Protein AF-A0A139AY49-F1 (afdb_monomer)

InterPro domains:
  IPR017905 ERV/ALR sulfhydryl oxidase domain [PF04777] (14-105)
  IPR017905 ERV/ALR sulfhydryl oxidase domain [PS51324] (4-104)
  IPR036774 ERV/ALR sulfhydryl oxidase domain superfamily [G3DSA:1.20.120.310] (1-113)
  IPR036774 ERV/ALR sulfhydryl oxidase domain superfamily [SSF69000] (4-113)
  IPR039799 Sulfhydryl oxidase ALR/ERV [PTHR12645] (3-113)

Foldseek 3Di:
DPPDDDDPVRLVVVVLLVQLLCLLPQAQADDPVSQVVVLVVLLVQLVPVPPPVVSVLSVVCCVVPNQDRRGSLSNSLSSLVSVQVVCVVVVHDRDDSVCSCCVRPDPDPVPPD

Nearest PDB structures (foldseek):
  1oqc-assembly1_A  TM=9.898E-01  e=2.789E-12  Rattus norvegicus
  3mbg-assembly1_A  TM=9.937E-01  e=8.017E-12  Homo sapiens
  3tk0-assembly1_A-2  TM=9.857E-01  e=1.967E-11  Homo sapiens
  3w4y-assembly2_B  TM=9.802E-01  e=1.463E-10  Saccharomyces cerevisiae S288C
  4e0i-assembly2_C-2  TM=9.936E-01  e=3.990E-10  Saccharomyces cerevisiae S288C

Mean predicted aligned error: 2.75 Å

Solvent-accessible surface area (backbone atoms only — not comparable to full-atom values): 6441 Å² total; per-residue (Å²): 124,96,85,60,85,73,51,73,66,57,45,48,54,54,48,51,53,51,53,47,36,53,23,58,69,38,48,69,77,50,51,74,63,55,33,54,49,50,52,50,52,58,54,41,43,34,73,64,44,95,44,68,71,59,11,51,47,45,42,56,44,43,74,76,57,59,80,42,51,76,20,18,68,45,28,38,45,43,54,44,54,54,51,32,53,53,23,55,77,70,75,42,78,77,72,66,61,92,44,49,54,33,75,48,68,74,38,52,96,84,61,87,106

pLDDT: mean 96.6, std 5.44, range [51.94, 98.88]

Radius of gyration: 14.57 Å; Cα contacts (8 Å, |Δi|>4): 98; chains: 1; bounding box: 39×35×30 Å

Sequence (113 aa):
NARCPPDGPELGHASWTFLHSVAAYYPDTPTPDDQASMRSFVRGLGRWYPCGYCAEHVRKVVDKDPPRVESRKDLAKWFCDLHNEVNVRLGKPIFDCAKVDERWRDGPKDGSC

Secondary structure (DSSP, 8-state):
-TTS---HHHHHHHHHHHHHHHHHTS-SS--HHHHHHHHHHHHHHHHH-S-HHHHHHHHHHHHHS----SSHHHHHHHHHHHHHHHHHHTTPPPP-GGGHHIIIII--TT---

Structure (mmCIF, N/CA/C/O backbone):
data_AF-A0A139AY49-F1
#
_entry.id   AF-A0A139AY49-F1
#
loop_
_atom_site.group_PDB
_atom_site.id
_atom_site.type_symbol
_atom_site.label_atom_id
_atom_site.label_alt_id
_atom_site.label_comp_id
_atom_site.label_asym_id
_atom_site.label_entity_id
_atom_site.label_seq_id
_atom_site.pdbx_PDB_ins_code
_atom_site.Cartn_x
_atom_site.Cartn_y
_atom_site.Cartn_z
_atom_site.occupancy
_atom_site.B_iso_or_equiv
_atom_site.auth_seq_id
_atom_site.auth_comp_id
_atom_site.auth_asym_id
_atom_site.auth_atom_id
_atom_site.pdbx_PDB_model_num
ATOM 1 N N . ASN A 1 1 ? 24.524 -6.516 -1.001 1.00 51.94 1 ASN A N 1
ATOM 2 C CA . ASN A 1 1 ? 25.545 -5.770 -1.763 1.00 51.94 1 ASN A CA 1
ATOM 3 C C . ASN A 1 1 ? 25.332 -4.277 -1.496 1.00 51.94 1 ASN A C 1
ATOM 5 O O . ASN A 1 1 ? 24.788 -3.577 -2.327 1.00 51.94 1 ASN A O 1
ATOM 9 N N . ALA A 1 2 ? 25.669 -3.791 -0.294 1.00 69.06 2 ALA A N 1
ATOM 10 C CA . ALA A 1 2 ? 25.186 -2.496 0.224 1.00 69.06 2 ALA A CA 1
ATOM 11 C C . ALA A 1 2 ? 25.880 -1.240 -0.360 1.00 69.06 2 ALA A C 1
ATOM 13 O O . ALA A 1 2 ? 25.843 -0.180 0.256 1.00 69.06 2 ALA A O 1
ATOM 14 N N . ARG A 1 3 ? 26.578 -1.353 -1.500 1.00 84.50 3 ARG A N 1
ATOM 15 C CA . ARG A 1 3 ? 27.398 -0.269 -2.083 1.00 84.50 3 ARG A CA 1
ATOM 16 C C . ARG A 1 3 ? 26.877 0.279 -3.416 1.00 84.50 3 ARG A C 1
ATOM 18 O O . ARG A 1 3 ? 27.461 1.228 -3.927 1.00 84.50 3 ARG A O 1
ATOM 25 N N . CYS A 1 4 ? 25.814 -0.292 -3.976 1.00 91.44 4 CYS A N 1
ATOM 26 C CA . CYS A 1 4 ? 25.222 0.156 -5.238 1.00 91.44 4 CYS A CA 1
ATOM 27 C C . CYS A 1 4 ? 23.787 0.655 -5.008 1.00 91.44 4 CYS A C 1
ATOM 29 O O . CYS A 1 4 ? 23.135 0.173 -4.081 1.00 91.44 4 CYS A O 1
ATOM 31 N N . PRO A 1 5 ? 23.281 1.600 -5.825 1.00 92.69 5 PRO A N 1
ATOM 32 C CA . PRO A 1 5 ? 21.856 1.913 -5.853 1.00 92.69 5 PRO A CA 1
ATOM 33 C C . PRO A 1 5 ? 21.027 0.655 -6.159 1.00 92.69 5 PRO A C 1
ATOM 35 O O . PRO A 1 5 ? 21.487 -0.170 -6.955 1.00 92.69 5 PRO A O 1
ATOM 38 N N . PRO A 1 6 ? 19.829 0.510 -5.568 1.00 93.81 6 PRO A N 1
ATOM 39 C CA . PRO A 1 6 ? 19.003 -0.669 -5.778 1.00 93.81 6 PRO A CA 1
ATOM 40 C C . PRO A 1 6 ? 18.520 -0.739 -7.227 1.00 93.81 6 PRO A C 1
ATOM 42 O O . PRO A 1 6 ? 18.146 0.277 -7.824 1.00 93.81 6 PRO A O 1
ATOM 45 N N . ASP A 1 7 ? 18.488 -1.947 -7.779 1.00 93.69 7 ASP A N 1
ATOM 46 C CA . ASP A 1 7 ? 17.797 -2.204 -9.036 1.00 93.69 7 ASP A CA 1
ATOM 47 C C . ASP A 1 7 ? 16.269 -2.280 -8.835 1.00 93.69 7 ASP A C 1
ATOM 49 O O . ASP A 1 7 ? 15.742 -2.131 -7.728 1.00 93.69 7 ASP A O 1
ATOM 53 N N . GLY A 1 8 ? 15.525 -2.462 -9.932 1.00 93.25 8 GLY A N 1
ATOM 54 C CA .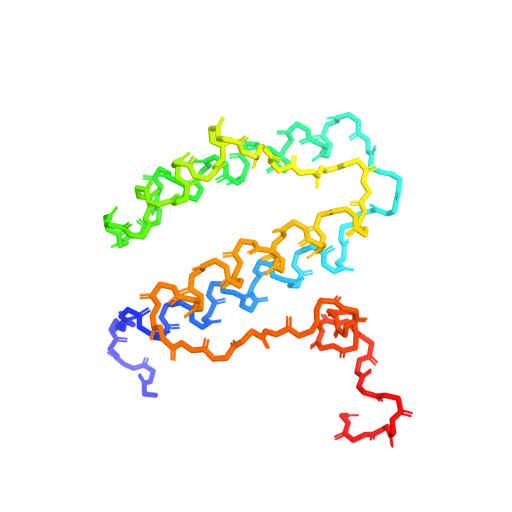 GLY A 1 8 ? 14.061 -2.532 -9.894 1.00 93.25 8 GLY A CA 1
ATOM 55 C C . GLY A 1 8 ? 13.525 -3.608 -8.935 1.00 93.25 8 GLY A C 1
ATOM 56 O O . GLY A 1 8 ? 12.676 -3.289 -8.100 1.00 93.25 8 GLY A O 1
ATOM 57 N N . PRO A 1 9 ? 13.998 -4.866 -9.024 1.00 94.62 9 PRO A N 1
ATOM 58 C CA . PRO A 1 9 ? 13.641 -5.919 -8.078 1.00 94.62 9 PRO A CA 1
ATOM 59 C C . PRO A 1 9 ? 13.988 -5.596 -6.621 1.00 94.62 9 PRO A C 1
ATOM 61 O O . PRO A 1 9 ? 13.113 -5.723 -5.766 1.00 94.62 9 PRO A O 1
ATOM 64 N N . GLU A 1 10 ? 15.213 -5.156 -6.322 1.00 96.25 10 GLU A N 1
ATOM 65 C CA . GLU A 1 10 ? 15.650 -4.832 -4.958 1.00 96.25 10 GLU A CA 1
ATOM 66 C C . GLU A 1 10 ? 14.772 -3.737 -4.344 1.00 96.25 10 GLU A C 1
ATOM 68 O O . GLU A 1 10 ? 14.230 -3.906 -3.246 1.00 96.25 10 GLU A O 1
ATOM 73 N N . LEU A 1 11 ? 14.535 -2.655 -5.093 1.00 96.88 11 LEU A N 1
ATOM 74 C CA . LEU A 1 11 ? 13.633 -1.589 -4.674 1.00 96.88 11 LEU A CA 1
ATOM 75 C C . LEU A 1 11 ? 12.201 -2.105 -4.486 1.00 96.88 11 LEU A C 1
ATOM 77 O O . LEU A 1 11 ? 11.546 -1.747 -3.507 1.00 96.88 11 LEU A O 1
ATOM 81 N N . GLY A 1 12 ? 11.708 -2.945 -5.398 1.00 97.19 12 GLY A N 1
ATOM 82 C CA . GLY A 1 12 ? 10.383 -3.559 -5.320 1.00 97.19 12 GLY A CA 1
ATOM 83 C C . GLY A 1 12 ? 10.202 -4.386 -4.050 1.00 97.19 12 GLY A C 1
ATOM 84 O O . GLY A 1 12 ? 9.234 -4.185 -3.317 1.00 97.19 12 GLY A O 1
ATOM 85 N N . HIS A 1 13 ? 11.156 -5.264 -3.740 1.00 97.81 13 HIS A N 1
ATOM 86 C CA . HIS A 1 13 ? 11.143 -6.087 -2.530 1.00 97.81 13 HIS A CA 1
ATOM 87 C C . HIS A 1 13 ? 11.158 -5.241 -1.252 1.00 97.81 13 HIS A C 1
ATOM 89 O O . HIS A 1 13 ? 10.351 -5.483 -0.349 1.00 97.81 13 HIS A O 1
ATOM 95 N N . ALA A 1 14 ? 12.025 -4.228 -1.185 1.00 97.94 14 ALA A N 1
ATOM 96 C CA . ALA A 1 14 ? 12.086 -3.314 -0.045 1.00 97.94 14 ALA A CA 1
ATOM 97 C C . ALA A 1 14 ? 10.779 -2.523 0.120 1.00 97.94 14 ALA A C 1
ATOM 99 O O . ALA A 1 14 ? 10.253 -2.400 1.226 1.00 97.94 14 ALA A O 1
ATOM 100 N N . SER A 1 15 ? 10.213 -2.050 -0.991 1.00 98.25 15 SER A N 1
ATOM 101 C CA . SER A 1 15 ? 8.969 -1.278 -0.997 1.00 98.25 15 SER A CA 1
ATOM 102 C C . SER A 1 15 ? 7.788 -2.115 -0.526 1.00 98.25 15 SER A C 1
ATOM 104 O O . SER A 1 15 ? 7.053 -1.685 0.354 1.00 98.25 15 SER A O 1
ATOM 106 N N . TRP A 1 16 ? 7.624 -3.334 -1.044 1.00 98.62 16 TRP A N 1
ATOM 107 C CA . TRP A 1 16 ? 6.558 -4.226 -0.590 1.00 98.62 16 TRP A CA 1
ATOM 108 C C . TRP A 1 16 ? 6.706 -4.608 0.876 1.00 98.62 16 TRP A C 1
ATOM 110 O O . TRP A 1 16 ? 5.704 -4.637 1.582 1.00 98.62 16 TRP A O 1
ATOM 120 N N . THR A 1 17 ? 7.936 -4.839 1.339 1.00 98.69 17 THR A N 1
ATOM 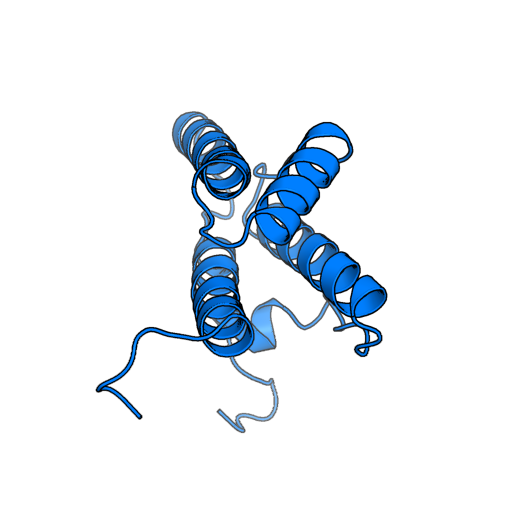121 C CA . THR A 1 17 ? 8.203 -5.096 2.759 1.00 98.69 17 THR A CA 1
ATOM 122 C C . THR A 1 17 ? 7.702 -3.939 3.616 1.00 98.69 17 THR A C 1
ATOM 124 O O . THR A 1 17 ? 6.914 -4.153 4.530 1.00 98.69 17 THR A O 1
ATOM 127 N N . PHE A 1 18 ? 8.072 -2.705 3.270 1.00 98.75 18 PHE A N 1
ATOM 128 C CA . PHE A 1 18 ? 7.597 -1.519 3.977 1.00 98.75 18 PHE A CA 1
ATOM 129 C C . PHE A 1 18 ? 6.069 -1.369 3.923 1.00 98.75 18 PHE A C 1
ATOM 131 O O . PHE A 1 18 ? 5.437 -1.203 4.961 1.00 98.75 18 PHE A O 1
ATOM 138 N N . LEU A 1 19 ? 5.465 -1.455 2.735 1.00 98.75 19 LEU A N 1
ATOM 139 C CA . LEU A 1 19 ? 4.030 -1.219 2.537 1.00 98.75 19 LEU A CA 1
ATOM 140 C C . LEU A 1 19 ? 3.157 -2.238 3.271 1.00 98.75 19 LEU A C 1
ATOM 142 O O . LEU A 1 19 ? 2.194 -1.854 3.934 1.00 98.75 19 LEU A O 1
ATOM 146 N N . HIS A 1 20 ? 3.500 -3.525 3.183 1.00 98.81 20 HIS A N 1
ATOM 147 C CA . HIS A 1 20 ? 2.761 -4.563 3.896 1.00 98.81 20 HIS A CA 1
ATOM 148 C C . HIS A 1 20 ? 2.928 -4.435 5.409 1.00 98.81 20 HIS A C 1
ATOM 150 O O . HIS A 1 20 ? 1.944 -4.590 6.124 1.00 98.81 20 HIS A O 1
ATOM 156 N N . SER A 1 21 ? 4.114 -4.071 5.909 1.00 98.69 21 SER A N 1
ATOM 157 C CA . SER A 1 21 ? 4.296 -3.783 7.337 1.00 98.69 21 SER A CA 1
ATOM 158 C C . SER A 1 21 ? 3.489 -2.563 7.790 1.00 98.69 21 SER A C 1
ATOM 160 O O . SER A 1 21 ? 2.818 -2.633 8.814 1.00 98.69 21 SER A O 1
ATOM 162 N N . VAL A 1 22 ? 3.467 -1.470 7.020 1.00 98.69 22 VAL A N 1
ATOM 163 C CA . VAL A 1 22 ? 2.612 -0.305 7.316 1.00 98.69 22 VAL A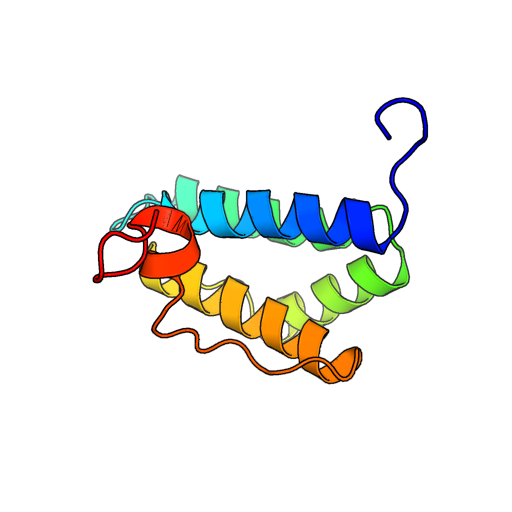 CA 1
ATOM 164 C C . VAL A 1 22 ? 1.142 -0.720 7.414 1.00 98.69 22 VAL A C 1
ATOM 166 O O . VAL A 1 22 ? 0.467 -0.354 8.372 1.00 98.69 22 VAL A O 1
ATOM 169 N N . ALA A 1 23 ? 0.648 -1.517 6.465 1.00 98.69 23 ALA A N 1
ATOM 170 C CA . ALA A 1 23 ? -0.733 -1.994 6.475 1.00 98.69 23 ALA A CA 1
ATOM 171 C C . ALA A 1 23 ? -1.028 -2.936 7.651 1.00 98.69 23 ALA A C 1
ATOM 173 O O . ALA A 1 23 ? -2.107 -2.880 8.237 1.00 98.69 23 ALA A O 1
ATOM 174 N N . ALA A 1 24 ? -0.066 -3.780 8.020 1.00 98.56 24 ALA A N 1
ATOM 175 C CA . ALA A 1 24 ? -0.220 -4.754 9.089 1.00 98.56 24 ALA A CA 1
ATOM 176 C C . ALA A 1 24 ? -0.311 -4.119 10.486 1.00 98.56 24 ALA A C 1
ATOM 178 O O . ALA A 1 24 ? -0.935 -4.705 11.370 1.00 98.56 24 ALA A O 1
ATOM 179 N N . TYR A 1 25 ? 0.259 -2.924 10.666 1.00 98.50 25 TYR A N 1
ATOM 180 C CA . TYR A 1 25 ? 0.199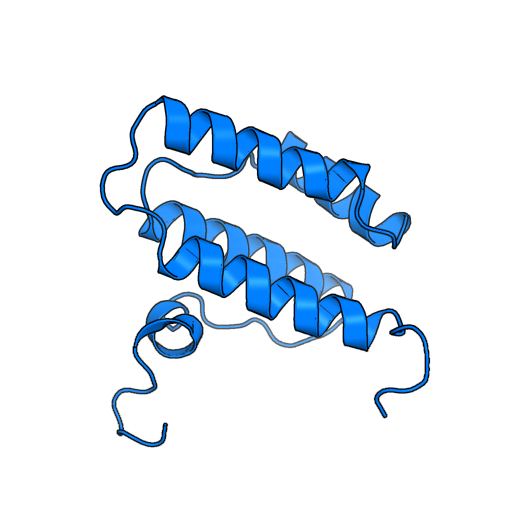 -2.138 11.906 1.00 98.50 25 TYR A CA 1
ATOM 181 C C . TYR A 1 25 ? -0.708 -0.902 11.810 1.00 98.50 25 TYR A C 1
ATOM 183 O O . TYR A 1 25 ? -0.731 -0.079 12.724 1.00 98.50 25 TYR A O 1
ATOM 191 N N . TYR A 1 26 ? -1.473 -0.763 10.725 1.00 98.81 26 TYR A N 1
ATOM 192 C CA . TYR A 1 26 ? -2.508 0.262 10.620 1.00 98.81 26 TYR A CA 1
ATOM 193 C C . TYR A 1 26 ? -3.592 0.047 11.701 1.00 98.81 26 TYR A C 1
ATOM 195 O O . TYR A 1 26 ? -3.808 -1.097 12.114 1.00 98.81 26 TYR A O 1
ATOM 203 N N . PRO A 1 27 ? -4.285 1.094 12.190 1.00 98.56 27 PRO A N 1
ATOM 204 C CA . PRO A 1 27 ? -5.317 0.918 13.208 1.00 98.56 27 PRO A CA 1
ATOM 205 C C . PRO A 1 27 ? -6.487 0.061 12.708 1.00 98.56 27 PRO A C 1
ATOM 207 O O . PRO A 1 27 ? -6.949 0.214 11.576 1.00 98.56 27 PRO A O 1
ATOM 210 N N . ASP A 1 28 ? -7.020 -0.813 13.568 1.00 98.50 28 ASP A N 1
ATOM 211 C CA . ASP A 1 28 ? -8.268 -1.529 13.262 1.00 98.50 28 ASP A CA 1
ATOM 212 C C . ASP A 1 28 ? -9.457 -0.551 13.153 1.00 98.50 28 ASP A C 1
ATOM 214 O O . ASP A 1 28 ? -10.342 -0.769 12.328 1.00 98.50 28 ASP A O 1
ATOM 218 N N . THR A 1 29 ? -9.425 0.555 13.912 1.00 98.62 29 THR A N 1
ATOM 219 C CA . THR A 1 29 ? -10.395 1.665 13.849 1.00 98.62 29 THR A CA 1
ATOM 220 C C . THR A 1 29 ? -9.658 2.994 13.607 1.00 98.62 29 THR A C 1
ATOM 222 O O . THR A 1 29 ? -9.328 3.694 14.567 1.00 98.62 29 THR A O 1
ATOM 225 N N . PRO A 1 30 ? -9.337 3.340 12.349 1.00 98.62 30 PRO A N 1
ATOM 226 C CA . PRO A 1 30 ? -8.567 4.536 12.010 1.00 98.62 30 PRO A CA 1
ATOM 227 C C . PRO A 1 30 ? -9.399 5.816 12.116 1.00 98.62 30 PRO A C 1
ATOM 229 O O . PRO A 1 30 ? -10.581 5.848 11.760 1.00 98.62 30 PRO A O 1
ATOM 232 N N . THR A 1 31 ? -8.763 6.905 12.547 1.00 98.75 31 THR A N 1
ATOM 233 C CA . THR A 1 31 ? -9.388 8.234 12.558 1.00 98.75 31 THR A CA 1
ATOM 234 C C . THR A 1 31 ? -9.588 8.766 11.130 1.00 98.75 31 THR A C 1
ATOM 236 O O . THR A 1 31 ? -8.925 8.304 10.197 1.00 98.75 31 THR A O 1
ATOM 239 N N . PRO A 1 32 ? -10.464 9.765 10.913 1.00 98.69 32 PRO A N 1
ATOM 240 C CA . PRO A 1 32 ? -10.586 10.414 9.606 1.00 98.69 32 PRO A CA 1
ATOM 241 C C . PRO A 1 32 ? -9.251 10.946 9.060 1.00 98.69 32 PRO A C 1
ATOM 243 O O . PRO A 1 32 ? -8.995 10.843 7.859 1.00 98.69 32 PRO A O 1
ATOM 246 N N . ASP A 1 33 ? -8.379 11.443 9.942 1.00 98.69 33 ASP A N 1
ATOM 247 C CA . ASP A 1 33 ? -7.050 11.936 9.577 1.00 98.69 33 ASP A CA 1
ATOM 248 C C . ASP A 1 33 ? -6.112 10.794 9.162 1.00 98.69 33 ASP A C 1
ATOM 250 O O . ASP A 1 33 ? -5.428 10.912 8.142 1.00 98.69 33 ASP A O 1
ATOM 254 N N . ASP A 1 34 ? -6.132 9.652 9.862 1.00 98.69 34 ASP A N 1
ATOM 255 C CA . ASP A 1 34 ? -5.377 8.453 9.461 1.00 98.69 34 ASP A CA 1
ATOM 256 C C . ASP A 1 34 ? -5.795 7.976 8.067 1.00 98.69 34 ASP A C 1
ATOM 258 O O . ASP A 1 34 ? -4.956 7.611 7.239 1.00 98.69 34 ASP A O 1
ATOM 262 N N . GLN A 1 35 ? -7.100 7.980 7.788 1.00 98.88 35 GLN A N 1
ATOM 263 C CA . GLN A 1 35 ? -7.642 7.588 6.490 1.00 98.88 35 GLN A CA 1
ATOM 264 C C . GLN A 1 35 ? -7.212 8.560 5.389 1.00 98.88 35 GLN A C 1
ATOM 266 O O . GLN A 1 35 ? -6.734 8.138 4.333 1.00 98.88 35 GLN A O 1
ATOM 271 N N . ALA A 1 36 ? -7.354 9.867 5.618 1.00 98.75 36 ALA A N 1
ATOM 272 C CA . ALA A 1 36 ? -6.950 10.896 4.662 1.00 98.75 36 ALA A CA 1
ATOM 273 C C . ALA A 1 36 ? -5.436 10.858 4.386 1.00 98.75 36 ALA A C 1
ATOM 275 O O . ALA A 1 36 ? -5.005 10.957 3.229 1.00 98.75 36 ALA A O 1
ATOM 276 N N . SER A 1 37 ? -4.639 10.653 5.436 1.00 98.75 37 SER A N 1
ATOM 277 C CA . SER A 1 37 ? -3.189 10.493 5.360 1.00 98.75 37 SER A CA 1
ATOM 278 C C . SER A 1 37 ? -2.810 9.260 4.541 1.00 98.75 37 SER A C 1
ATOM 280 O O . SER A 1 37 ? -2.048 9.376 3.581 1.00 98.75 37 SER A O 1
ATOM 282 N N . MET A 1 38 ? -3.420 8.100 4.808 1.00 98.81 38 MET A N 1
ATOM 283 C CA . MET A 1 38 ? -3.137 6.864 4.071 1.00 98.81 38 MET A CA 1
ATOM 284 C C . MET A 1 38 ? -3.524 6.960 2.587 1.00 98.81 38 MET A C 1
ATOM 286 O O . MET A 1 38 ? -2.747 6.566 1.714 1.00 98.81 38 MET A O 1
ATOM 290 N N . ARG A 1 39 ? -4.679 7.561 2.262 1.00 98.62 39 ARG A N 1
ATOM 291 C CA . ARG A 1 39 ? -5.069 7.820 0.861 1.00 98.62 39 ARG A CA 1
ATOM 292 C C . ARG A 1 39 ? -4.043 8.718 0.160 1.00 98.62 39 ARG A C 1
ATOM 294 O O . ARG A 1 39 ? -3.685 8.468 -0.992 1.00 98.62 39 ARG A O 1
ATOM 301 N N . SER A 1 40 ? -3.546 9.745 0.849 1.00 98.56 40 SER A N 1
ATOM 302 C CA . SER A 1 40 ? -2.523 10.658 0.320 1.00 98.56 40 SER A CA 1
ATOM 303 C C . SER A 1 40 ? -1.171 9.969 0.139 1.00 98.56 40 SER A C 1
ATOM 305 O O . SER A 1 40 ? -0.521 10.158 -0.889 1.00 98.56 40 SER A O 1
ATOM 307 N N . PHE A 1 41 ? -0.779 9.119 1.087 1.00 98.50 41 PHE A N 1
ATOM 308 C CA . PHE A 1 41 ? 0.429 8.304 1.018 1.00 98.50 41 PHE A CA 1
ATOM 309 C C . PHE A 1 41 ? 0.417 7.378 -0.208 1.00 98.50 41 PHE A C 1
ATOM 311 O O . PHE A 1 41 ? 1.346 7.420 -1.016 1.00 98.50 41 PHE A O 1
ATOM 318 N N . VAL A 1 42 ? -0.668 6.625 -0.424 1.00 98.25 42 VAL A N 1
ATOM 319 C CA . VAL A 1 42 ? -0.817 5.729 -1.587 1.00 98.25 42 VAL A CA 1
ATOM 320 C C . VAL A 1 42 ? -0.803 6.506 -2.908 1.00 98.25 42 VAL A C 1
ATOM 322 O O . VAL A 1 42 ? -0.117 6.111 -3.852 1.00 98.25 42 VAL A O 1
ATOM 325 N N . ARG A 1 43 ? -1.484 7.658 -2.984 1.00 97.44 43 ARG A N 1
ATOM 326 C CA . ARG A 1 43 ? -1.389 8.559 -4.152 1.00 97.44 43 ARG A CA 1
ATOM 327 C C . ARG A 1 43 ? 0.045 9.043 -4.383 1.00 97.44 43 ARG A C 1
ATOM 329 O O . ARG A 1 43 ? 0.481 9.158 -5.528 1.00 97.44 43 AR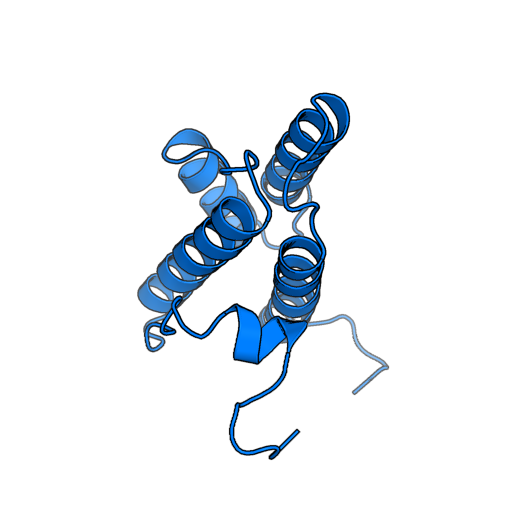G A O 1
ATOM 336 N N . GLY A 1 44 ? 0.788 9.287 -3.306 1.00 98.12 44 GLY A N 1
ATOM 337 C CA . GLY A 1 44 ? 2.208 9.622 -3.331 1.00 98.12 44 GLY A CA 1
ATOM 338 C C . GLY A 1 44 ? 3.065 8.543 -3.991 1.00 98.12 44 GLY A C 1
ATOM 339 O O . GLY A 1 44 ? 3.950 8.889 -4.771 1.00 98.12 44 GLY A O 1
ATOM 340 N N . LEU A 1 45 ? 2.765 7.254 -3.783 1.00 97.06 45 LEU A N 1
ATOM 341 C CA . LEU A 1 45 ? 3.452 6.153 -4.477 1.00 97.06 45 LEU A CA 1
ATOM 342 C C . LEU A 1 45 ? 3.301 6.288 -5.996 1.00 97.06 45 LEU A C 1
ATOM 344 O O . LEU A 1 45 ? 4.285 6.246 -6.729 1.00 97.06 45 LEU A O 1
ATOM 348 N N . GLY A 1 46 ? 2.087 6.565 -6.474 1.00 96.38 46 GLY A N 1
ATOM 349 C CA . GLY A 1 46 ? 1.834 6.812 -7.893 1.00 96.38 46 GLY A CA 1
ATOM 350 C C . GLY A 1 46 ? 2.564 8.038 -8.455 1.00 96.38 46 GLY A C 1
ATOM 351 O O . GLY A 1 46 ? 2.722 8.137 -9.668 1.00 96.38 46 GLY A O 1
ATOM 352 N N . ARG A 1 47 ? 3.025 8.976 -7.621 1.00 97.00 47 ARG A N 1
ATOM 353 C CA . ARG A 1 47 ? 3.734 10.190 -8.058 1.00 97.00 47 ARG A CA 1
ATOM 354 C C . ARG A 1 47 ? 5.254 10.071 -7.968 1.00 97.00 47 ARG A C 1
ATOM 356 O O . ARG A 1 47 ? 5.943 10.584 -8.844 1.00 97.00 47 ARG A O 1
ATOM 363 N N . TRP A 1 48 ? 5.758 9.433 -6.917 1.00 97.44 48 TRP A N 1
ATOM 364 C CA . TRP A 1 48 ? 7.166 9.515 -6.522 1.00 97.44 48 TRP A CA 1
ATOM 365 C C . TRP A 1 48 ? 7.925 8.197 -6.632 1.00 97.44 48 TRP A C 1
ATOM 367 O O . TRP A 1 48 ? 9.145 8.196 -6.480 1.00 97.44 48 TRP A O 1
ATOM 377 N N . TYR A 1 49 ? 7.246 7.078 -6.899 1.00 97.75 49 TYR A N 1
ATOM 378 C CA . TYR A 1 49 ? 7.932 5.802 -7.055 1.00 97.75 49 TYR A CA 1
ATOM 379 C C . TYR A 1 49 ? 8.893 5.855 -8.260 1.00 97.75 49 TYR A C 1
ATOM 381 O O . TYR A 1 49 ? 8.441 6.104 -9.380 1.00 97.75 49 TYR A O 1
ATOM 389 N N . PRO A 1 50 ? 10.209 5.617 -8.082 1.00 96.81 50 PRO A N 1
ATOM 390 C CA . PRO A 1 50 ? 11.234 5.960 -9.077 1.00 96.81 50 PRO A CA 1
ATOM 391 C C . PRO A 1 50 ? 11.330 4.961 -10.248 1.00 96.81 50 PRO A C 1
ATOM 393 O O . PRO A 1 50 ? 12.301 4.958 -10.998 1.00 96.81 50 PRO A O 1
ATOM 396 N N . CYS A 1 51 ? 10.301 4.133 -10.439 1.00 96.38 51 CYS A N 1
ATOM 397 C CA . CYS A 1 51 ? 10.082 3.315 -11.627 1.00 96.38 51 CYS A CA 1
ATOM 398 C C . CYS A 1 51 ? 8.845 3.846 -12.367 1.00 96.38 51 CYS A C 1
ATOM 400 O O . CYS A 1 51 ? 7.717 3.638 -11.918 1.00 96.38 51 CYS A O 1
ATOM 402 N N . GLY A 1 52 ? 9.038 4.504 -13.516 1.00 96.12 52 GLY A N 1
ATOM 403 C CA . GLY A 1 52 ? 7.966 5.221 -14.223 1.00 96.12 52 GLY A CA 1
A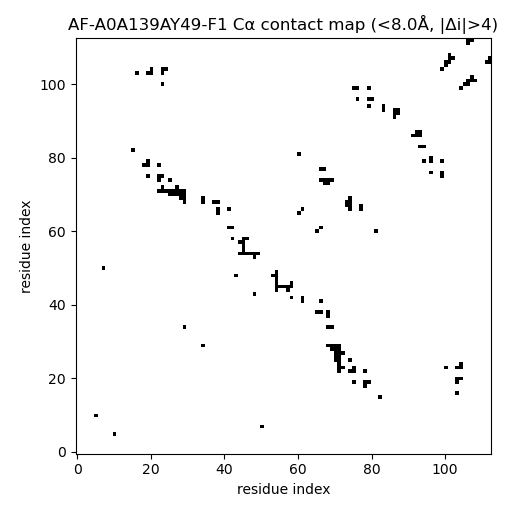TOM 404 C C . GLY A 1 52 ? 6.751 4.359 -14.587 1.00 96.12 52 GLY A C 1
ATOM 405 O O . GLY A 1 52 ? 5.620 4.727 -14.268 1.00 96.12 52 GLY A O 1
ATOM 406 N N . TYR A 1 53 ? 6.972 3.183 -15.187 1.00 94.94 53 TYR A N 1
ATOM 407 C CA . TYR A 1 53 ? 5.881 2.271 -15.559 1.00 94.94 53 TYR A CA 1
ATOM 408 C C . TYR A 1 53 ? 5.235 1.589 -14.339 1.00 94.94 53 TYR A C 1
ATOM 410 O O . TYR A 1 53 ? 4.057 1.229 -14.381 1.00 94.94 53 TYR A O 1
ATOM 418 N N . CYS A 1 54 ? 5.985 1.416 -13.243 1.00 96.69 54 CYS A N 1
ATOM 419 C CA . CYS A 1 54 ? 5.447 0.919 -11.980 1.00 96.69 54 CYS A CA 1
ATOM 420 C C . CYS A 1 54 ? 4.519 1.973 -11.353 1.00 96.69 54 CYS A C 1
ATOM 422 O O . CYS A 1 54 ? 3.387 1.667 -10.992 1.00 96.69 54 CYS A O 1
ATOM 424 N N . ALA A 1 55 ? 4.967 3.231 -11.289 1.00 97.50 55 ALA A N 1
ATOM 425 C CA . ALA A 1 55 ? 4.192 4.352 -10.765 1.00 97.50 55 ALA A CA 1
ATOM 426 C C . ALA A 1 55 ? 2.918 4.602 -11.588 1.00 97.50 55 ALA A C 1
ATOM 428 O O . ALA A 1 55 ? 1.850 4.831 -11.026 1.00 97.50 55 ALA A O 1
ATOM 429 N N . GLU A 1 56 ? 3.004 4.515 -12.920 1.00 97.62 56 GLU A N 1
ATOM 430 C CA . GLU A 1 56 ? 1.838 4.619 -13.803 1.00 97.62 56 GLU A CA 1
ATOM 431 C C . GLU A 1 56 ? 0.805 3.527 -13.534 1.00 97.62 56 GLU A C 1
ATOM 433 O O . GLU A 1 56 ? -0.393 3.810 -13.506 1.00 97.62 56 GLU A O 1
ATOM 438 N N . HIS A 1 57 ? 1.255 2.294 -13.302 1.00 96.12 57 HIS A N 1
ATOM 439 C CA . HIS A 1 57 ? 0.353 1.210 -12.934 1.00 96.12 57 HIS A CA 1
ATOM 440 C C . HIS A 1 57 ? -0.348 1.484 -11.605 1.00 96.12 57 HIS A C 1
ATOM 442 O O . HIS A 1 57 ? -1.569 1.380 -11.555 1.00 96.12 57 HIS A O 1
ATOM 448 N N . VAL A 1 58 ? 0.383 1.928 -10.577 1.00 96.75 58 VAL A N 1
ATOM 449 C CA . VAL A 1 58 ? -0.216 2.311 -9.288 1.00 96.75 58 VAL A CA 1
ATOM 450 C C . VAL A 1 58 ? -1.280 3.393 -9.475 1.00 96.75 58 VAL A C 1
ATOM 452 O O . VAL A 1 58 ? -2.366 3.253 -8.925 1.00 96.75 58 VAL A O 1
ATOM 455 N N . ARG A 1 59 ? -1.026 4.432 -10.287 1.00 97.81 59 ARG A N 1
ATOM 456 C CA . ARG A 1 59 ? -2.034 5.470 -10.584 1.00 97.81 59 ARG A CA 1
ATOM 457 C C . ARG A 1 59 ? -3.306 4.870 -11.189 1.00 97.81 59 ARG A C 1
ATOM 459 O O . ARG A 1 59 ? -4.387 5.116 -10.673 1.00 97.81 59 ARG A O 1
ATOM 466 N N . LYS A 1 60 ? -3.171 4.020 -12.215 1.00 97.62 60 LYS A N 1
ATOM 467 C CA . LYS A 1 60 ? -4.316 3.360 -12.869 1.00 97.62 60 LYS A CA 1
ATOM 468 C C . LYS A 1 60 ? -5.120 2.486 -11.908 1.00 97.62 60 LYS A C 1
ATOM 470 O O . LYS A 1 60 ? -6.346 2.486 -11.985 1.00 97.62 60 LYS A O 1
ATOM 475 N N . VAL A 1 61 ? -4.447 1.744 -11.026 1.00 95.94 61 VAL A N 1
ATOM 476 C CA . VAL A 1 61 ? -5.137 0.926 -10.019 1.00 95.94 61 VAL A CA 1
ATOM 477 C C . VAL A 1 61 ? -5.854 1.819 -9.019 1.00 95.94 61 VAL A C 1
ATOM 479 O O . VAL A 1 61 ? -7.035 1.613 -8.804 1.00 95.94 61 VAL A O 1
ATOM 482 N N . VAL A 1 62 ? -5.198 2.848 -8.480 1.00 96.25 62 VAL A N 1
ATOM 483 C CA . VAL A 1 62 ? -5.806 3.775 -7.509 1.00 96.25 62 VAL A CA 1
ATOM 484 C C . VAL A 1 62 ? -7.018 4.513 -8.085 1.00 96.25 62 VAL A C 1
ATOM 486 O O . VAL A 1 62 ? -7.974 4.757 -7.353 1.00 96.25 62 VAL A O 1
ATOM 489 N N . ASP A 1 63 ? -7.007 4.845 -9.377 1.00 96.50 63 ASP A N 1
ATOM 490 C CA . ASP A 1 63 ? -8.147 5.482 -10.048 1.00 96.50 63 ASP A CA 1
ATOM 491 C C . ASP A 1 63 ? -9.337 4.520 -10.219 1.00 96.50 63 ASP A C 1
ATOM 493 O O . ASP A 1 63 ? -10.491 4.945 -10.178 1.00 96.50 63 ASP A O 1
ATOM 497 N N . LYS A 1 64 ? -9.069 3.221 -10.408 1.00 97.31 64 LYS A N 1
ATOM 498 C CA . LYS A 1 64 ? -10.089 2.179 -10.612 1.00 97.31 64 LYS A CA 1
ATOM 499 C C . LYS A 1 64 ? -10.614 1.584 -9.300 1.00 97.31 64 LYS A C 1
ATOM 501 O O . LYS A 1 64 ? -11.807 1.328 -9.183 1.00 97.31 64 LYS A O 1
ATOM 506 N N . ASP A 1 65 ? -9.717 1.319 -8.362 1.00 96.75 65 ASP A N 1
ATOM 507 C CA . ASP A 1 65 ? -9.949 0.709 -7.053 1.00 96.75 65 ASP A CA 1
ATOM 508 C C . ASP A 1 65 ? -9.156 1.498 -5.995 1.00 96.75 65 ASP A C 1
ATOM 510 O O . ASP A 1 65 ? -8.003 1.166 -5.686 1.00 96.75 65 ASP A O 1
ATOM 514 N N . PRO A 1 66 ? -9.731 2.600 -5.476 1.00 97.69 66 PRO A N 1
ATOM 515 C CA . PRO A 1 66 ? -9.086 3.425 -4.464 1.00 97.69 66 PRO A CA 1
ATOM 516 C C . PRO A 1 66 ? -8.683 2.614 -3.222 1.00 97.69 66 PRO A C 1
ATOM 518 O O . PRO A 1 66 ? -9.366 1.651 -2.870 1.00 97.69 66 PRO A O 1
ATOM 521 N N . PRO A 1 67 ? -7.620 3.017 -2.498 1.00 98.25 67 PRO A N 1
ATOM 522 C CA . PRO A 1 67 ? -7.199 2.309 -1.298 1.00 98.25 67 PRO A CA 1
ATOM 523 C C . PRO A 1 67 ? -8.319 2.273 -0.260 1.00 98.25 67 PRO A C 1
ATOM 525 O O . PRO A 1 67 ? -8.832 3.320 0.159 1.00 98.25 67 PRO A O 1
ATOM 528 N N . ARG A 1 68 ? -8.656 1.049 0.155 1.00 98.62 68 ARG A N 1
ATOM 529 C CA . ARG A 1 68 ? -9.564 0.770 1.268 1.00 98.62 68 ARG A CA 1
ATOM 530 C C . ARG A 1 68 ? -8.804 0.997 2.568 1.00 98.62 68 ARG A C 1
ATOM 532 O O . ARG A 1 68 ? -7.874 0.260 2.874 1.00 98.62 68 ARG A O 1
ATOM 539 N N . VAL A 1 69 ? -9.139 2.061 3.282 1.00 98.69 69 VAL A N 1
ATOM 540 C CA . VAL A 1 69 ? -8.437 2.511 4.500 1.00 98.69 69 VAL A CA 1
ATOM 541 C C . VAL A 1 69 ? -9.372 2.519 5.705 1.00 98.69 69 VAL A C 1
ATOM 543 O O . VAL A 1 69 ? -9.078 3.133 6.716 1.00 98.69 69 VAL A O 1
ATOM 546 N N . GLU A 1 70 ? -10.527 1.875 5.596 1.00 98.56 70 GLU A N 1
ATOM 547 C CA . GLU A 1 70 ? -11.576 1.896 6.614 1.00 98.56 70 GLU A CA 1
ATOM 548 C C . GLU A 1 70 ? -11.199 1.042 7.836 1.00 98.56 70 GLU A C 1
ATOM 550 O O . GLU A 1 70 ? -11.689 1.289 8.935 1.00 98.56 70 GLU A O 1
ATOM 555 N N . SER A 1 71 ? -10.281 0.088 7.661 1.00 98.81 71 SER A N 1
ATOM 556 C CA . SER A 1 71 ? -9.664 -0.690 8.731 1.00 98.81 71 SER A CA 1
ATOM 557 C C . SER A 1 71 ? -8.297 -1.233 8.310 1.00 98.81 71 SER A C 1
ATOM 559 O O . SER A 1 71 ? -7.968 -1.310 7.121 1.00 98.81 71 SER A O 1
ATOM 561 N N . ARG A 1 72 ? -7.513 -1.700 9.285 1.00 98.69 72 ARG A N 1
ATOM 562 C CA . ARG A 1 72 ? -6.284 -2.478 9.062 1.00 98.69 72 ARG A CA 1
ATOM 563 C C . ARG A 1 72 ? -6.480 -3.646 8.099 1.00 98.69 72 ARG A C 1
ATOM 565 O O . ARG A 1 72 ? -5.671 -3.841 7.194 1.00 98.69 72 ARG A O 1
ATOM 572 N N . LYS A 1 73 ? -7.551 -4.426 8.282 1.00 98.56 73 LYS A N 1
ATOM 573 C CA . LYS A 1 73 ? -7.835 -5.605 7.450 1.00 98.56 73 LYS A CA 1
ATOM 574 C C . LYS A 1 73 ? -8.134 -5.210 6.008 1.00 98.56 73 LYS A C 1
ATOM 576 O O . LYS A 1 73 ? -7.630 -5.856 5.090 1.00 98.56 73 LYS A O 1
ATOM 581 N N . ASP A 1 74 ? -8.903 -4.142 5.812 1.00 98.69 74 ASP A N 1
ATOM 582 C CA . ASP A 1 74 ? -9.248 -3.652 4.477 1.00 98.69 74 ASP A CA 1
ATOM 583 C C . ASP A 1 74 ? -8.014 -3.147 3.726 1.00 98.69 74 ASP A C 1
ATOM 585 O O . ASP A 1 74 ? -7.828 -3.475 2.547 1.00 98.69 74 ASP A O 1
ATOM 589 N N . LEU A 1 75 ? -7.132 -2.433 4.433 1.00 98.81 75 LEU A N 1
ATOM 590 C CA . LEU A 1 75 ? -5.883 -1.917 3.882 1.00 98.81 75 LEU A CA 1
ATOM 591 C C . LEU A 1 75 ? -4.895 -3.036 3.548 1.00 98.81 75 LEU A C 1
ATOM 593 O O . LEU A 1 75 ? -4.358 -3.070 2.440 1.00 98.81 75 LEU A O 1
ATOM 597 N N . ALA A 1 76 ? -4.687 -3.983 4.467 1.00 98.75 76 ALA A N 1
ATOM 598 C CA . ALA A 1 76 ? -3.828 -5.144 4.239 1.00 98.75 76 ALA A CA 1
ATOM 599 C C . ALA A 1 76 ? -4.319 -5.972 3.044 1.00 98.75 76 ALA A C 1
ATOM 601 O O . ALA A 1 76 ? -3.529 -6.359 2.178 1.00 98.75 76 ALA A O 1
ATOM 602 N N . LYS A 1 77 ? -5.639 -6.180 2.937 1.00 98.69 77 LYS A N 1
ATOM 603 C CA . LYS A 1 77 ? -6.230 -6.857 1.783 1.00 98.69 77 LYS A CA 1
ATOM 604 C C . LYS A 1 77 ? -6.009 -6.066 0.493 1.00 98.69 77 LY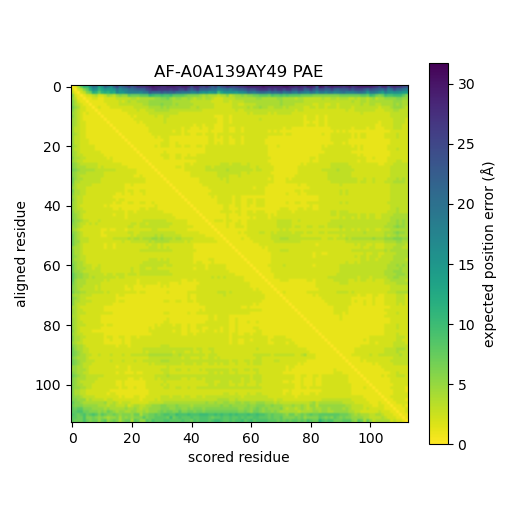S A C 1
ATOM 606 O O . LYS A 1 77 ? -5.629 -6.657 -0.510 1.00 98.69 77 LYS A O 1
ATOM 611 N N . TRP A 1 78 ? -6.236 -4.751 0.495 1.00 98.75 78 TRP A N 1
ATOM 612 C CA . TRP A 1 78 ? -6.037 -3.908 -0.691 1.00 98.75 78 TRP A CA 1
ATOM 613 C C . TRP A 1 78 ? -4.590 -3.938 -1.193 1.00 98.75 78 TRP A C 1
ATOM 615 O O . TRP A 1 78 ? -4.363 -4.169 -2.379 1.00 98.75 78 TRP A O 1
ATOM 625 N N . PHE A 1 79 ? -3.600 -3.825 -0.304 1.00 98.75 79 PHE A N 1
ATOM 626 C CA . PHE A 1 79 ? -2.198 -3.974 -0.704 1.00 98.75 79 PHE A CA 1
ATOM 627 C C . PHE A 1 79 ? -1.874 -5.380 -1.217 1.00 98.75 79 PHE A C 1
ATOM 629 O O . PHE A 1 79 ? -1.067 -5.514 -2.136 1.00 98.75 79 PHE A O 1
ATOM 636 N N . CYS A 1 80 ? -2.483 -6.428 -0.656 1.00 98.81 80 CYS A N 1
ATOM 637 C CA . CYS A 1 80 ? -2.316 -7.788 -1.167 1.00 98.81 80 CYS A CA 1
ATOM 638 C C . CYS A 1 80 ? -2.902 -7.953 -2.577 1.00 98.81 80 CYS A C 1
ATOM 640 O O . CYS A 1 80 ? -2.229 -8.493 -3.454 1.00 98.81 80 CYS A O 1
ATOM 642 N N . ASP A 1 81 ? -4.109 -7.436 -2.815 1.00 98.50 81 ASP A N 1
ATOM 643 C CA . ASP A 1 81 ? -4.766 -7.466 -4.124 1.00 98.50 81 ASP A CA 1
ATOM 644 C C . ASP A 1 81 ? -3.925 -6.704 -5.172 1.00 98.50 81 ASP A C 1
ATOM 646 O O . ASP A 1 81 ? -3.619 -7.253 -6.233 1.00 98.50 81 ASP A O 1
ATOM 650 N N . LEU A 1 82 ? -3.443 -5.496 -4.842 1.00 98.38 82 LEU A N 1
ATOM 651 C CA . LEU A 1 82 ? -2.540 -4.713 -5.697 1.00 98.38 82 LEU A CA 1
ATOM 652 C C . LEU A 1 82 ? -1.229 -5.463 -5.992 1.00 98.38 82 LEU A C 1
ATOM 654 O O . LEU A 1 82 ? -0.775 -5.507 -7.138 1.00 98.38 82 LEU A O 1
ATOM 658 N N . HIS A 1 83 ? -0.603 -6.058 -4.973 1.00 98.62 83 HIS A N 1
ATOM 659 C CA . HIS A 1 83 ? 0.635 -6.821 -5.148 1.00 98.62 83 HIS A CA 1
ATOM 660 C C . HIS A 1 83 ? 0.400 -8.047 -6.044 1.00 98.62 83 HIS A C 1
ATOM 662 O O . HIS A 1 83 ? 1.221 -8.349 -6.910 1.00 98.62 83 HIS A O 1
ATOM 668 N N . ASN A 1 84 ? -0.748 -8.712 -5.914 1.00 98.69 84 ASN A N 1
ATOM 669 C CA . ASN A 1 84 ? -1.126 -9.819 -6.784 1.00 98.69 84 ASN A CA 1
ATOM 670 C C . ASN A 1 84 ? -1.396 -9.386 -8.227 1.00 98.69 84 ASN A C 1
ATOM 672 O O . ASN A 1 84 ? -1.027 -10.117 -9.145 1.00 98.69 84 ASN A O 1
ATOM 676 N N . GLU A 1 85 ? -1.946 -8.195 -8.460 1.00 97.81 85 GLU A N 1
ATOM 677 C CA . GLU A 1 85 ? -2.052 -7.646 -9.815 1.00 97.81 85 GLU A CA 1
ATOM 678 C C . GLU A 1 85 ? -0.665 -7.466 -10.452 1.00 97.81 85 GLU A C 1
ATOM 680 O O . GLU A 1 85 ? -0.447 -7.845 -11.606 1.00 97.81 85 GLU A O 1
ATOM 685 N N . VAL A 1 86 ? 0.312 -6.963 -9.690 1.00 97.38 86 VAL A N 1
ATOM 686 C CA . VAL A 1 86 ? 1.710 -6.882 -10.143 1.00 97.38 86 VAL A CA 1
ATOM 687 C C . VAL A 1 86 ? 2.299 -8.274 -10.384 1.00 97.38 86 VAL A C 1
ATOM 689 O O . VAL A 1 86 ? 2.956 -8.476 -11.405 1.00 97.38 86 VAL A O 1
ATOM 692 N N . ASN A 1 87 ? 2.036 -9.250 -9.509 1.00 98.25 87 ASN A N 1
ATOM 693 C CA . ASN A 1 87 ? 2.494 -10.628 -9.700 1.00 98.25 87 ASN A CA 1
ATOM 694 C C . ASN A 1 87 ? 1.983 -11.210 -11.019 1.00 98.25 87 ASN A C 1
ATOM 696 O O . ASN A 1 87 ? 2.789 -11.690 -11.812 1.00 98.25 87 ASN A O 1
ATOM 700 N N . VAL A 1 88 ? 0.684 -11.087 -11.304 1.00 97.94 88 VAL A N 1
ATOM 701 C CA . VAL A 1 88 ? 0.084 -11.564 -12.559 1.00 97.94 88 VAL A CA 1
ATOM 702 C C . VAL A 1 88 ? 0.732 -10.894 -13.772 1.00 97.94 88 VAL A C 1
ATOM 704 O O . VAL A 1 88 ? 1.121 -11.585 -14.713 1.00 97.94 88 VAL A O 1
ATOM 707 N N . ARG A 1 89 ? 0.934 -9.568 -13.740 1.00 95.19 89 ARG A N 1
ATOM 708 C CA . ARG A 1 89 ? 1.607 -8.827 -14.828 1.00 95.19 89 ARG A CA 1
ATOM 709 C C . ARG A 1 89 ? 3.037 -9.304 -15.085 1.00 95.19 89 ARG A C 1
ATOM 711 O O . ARG A 1 89 ? 3.508 -9.213 -16.214 1.00 95.19 89 ARG A O 1
ATOM 718 N N . LEU A 1 90 ? 3.721 -9.786 -14.050 1.00 95.88 90 LEU A N 1
ATOM 719 C CA . LEU A 1 90 ? 5.093 -10.293 -14.116 1.00 95.88 90 LEU A CA 1
ATOM 720 C C . LEU A 1 90 ? 5.173 -11.823 -14.269 1.00 95.88 90 LEU A C 1
ATOM 722 O O . LEU A 1 90 ? 6.271 -12.372 -14.194 1.00 95.88 90 LEU A O 1
ATOM 726 N N . GLY A 1 91 ? 4.044 -12.521 -14.444 1.00 97.75 91 GLY A N 1
ATOM 727 C CA . GLY A 1 91 ? 4.004 -13.985 -14.545 1.00 97.75 91 GLY A CA 1
ATOM 728 C C . GLY A 1 91 ? 4.399 -14.715 -13.254 1.00 97.75 91 GLY A C 1
ATOM 729 O O . GLY A 1 91 ? 4.884 -15.843 -13.306 1.00 97.75 91 GLY A O 1
ATOM 730 N N . LYS A 1 92 ? 4.240 -14.071 -12.093 1.00 97.81 92 LYS A N 1
ATOM 731 C CA . LYS A 1 92 ? 4.520 -14.642 -10.769 1.00 97.81 92 LYS A CA 1
ATOM 732 C C . LYS A 1 92 ? 3.264 -15.295 -10.169 1.00 97.81 92 LYS A C 1
ATOM 734 O O . LYS A 1 92 ? 2.151 -14.877 -10.492 1.00 97.81 92 LYS A O 1
ATOM 739 N N . PRO A 1 93 ? 3.421 -16.283 -9.268 1.00 98.38 93 PRO A N 1
ATOM 740 C CA . PRO A 1 93 ? 2.298 -16.876 -8.550 1.00 98.38 93 PRO A CA 1
ATOM 741 C C . PRO A 1 93 ? 1.504 -15.847 -7.740 1.00 98.38 93 PRO A C 1
ATOM 743 O O . PRO A 1 93 ? 2.060 -14.877 -7.223 1.00 98.38 93 PRO A O 1
ATOM 746 N N . ILE A 1 94 ? 0.206 -16.104 -7.591 1.00 98.50 94 ILE A N 1
ATOM 747 C CA . ILE A 1 94 ? -0.674 -15.337 -6.708 1.00 98.50 94 ILE A CA 1
ATOM 748 C C . ILE A 1 94 ? -0.381 -15.732 -5.257 1.00 98.50 94 ILE A C 1
ATOM 750 O O . ILE A 1 94 ? -0.299 -16.915 -4.927 1.00 98.50 94 ILE A O 1
ATOM 754 N N . PHE A 1 95 ? -0.238 -14.736 -4.388 1.00 98.50 95 PHE A N 1
ATOM 755 C CA . PHE A 1 95 ? -0.152 -14.914 -2.946 1.00 98.50 95 PHE A CA 1
ATOM 756 C C . PHE A 1 95 ? -1.555 -15.043 -2.341 1.00 98.50 95 PHE A C 1
ATOM 758 O O . PHE A 1 95 ? -2.456 -14.271 -2.672 1.00 98.50 95 PHE A O 1
ATOM 765 N N . ASP A 1 96 ? -1.735 -15.987 -1.420 1.00 98.25 96 ASP A N 1
ATOM 766 C CA . ASP A 1 96 ? -2.984 -16.148 -0.676 1.00 98.25 96 ASP A CA 1
ATOM 767 C C . ASP A 1 96 ? -3.154 -15.018 0.350 1.00 98.25 96 ASP A C 1
ATOM 769 O O . ASP A 1 96 ? -2.536 -15.026 1.416 1.00 98.25 96 ASP A O 1
ATOM 773 N N . CYS A 1 97 ? -4.017 -14.046 0.045 1.00 98.38 97 CYS A N 1
ATOM 774 C CA . CYS A 1 97 ? -4.252 -12.898 0.918 1.00 98.38 97 CYS A CA 1
ATOM 775 C C . CYS A 1 97 ? -4.827 -13.264 2.294 1.00 98.38 97 CYS A C 1
ATOM 777 O O . CYS A 1 97 ? -4.729 -12.447 3.208 1.00 98.38 97 CYS A O 1
ATOM 779 N N . ALA A 1 98 ? -5.360 -14.477 2.493 1.00 97.12 98 ALA A N 1
ATOM 780 C CA . ALA A 1 98 ? -5.740 -14.945 3.827 1.00 97.12 98 ALA A CA 1
ATOM 781 C C . ALA A 1 98 ? -4.529 -15.092 4.770 1.00 97.12 98 ALA A C 1
ATOM 783 O O . ALA A 1 98 ? -4.695 -15.063 5.986 1.00 97.12 98 ALA A O 1
ATOM 784 N N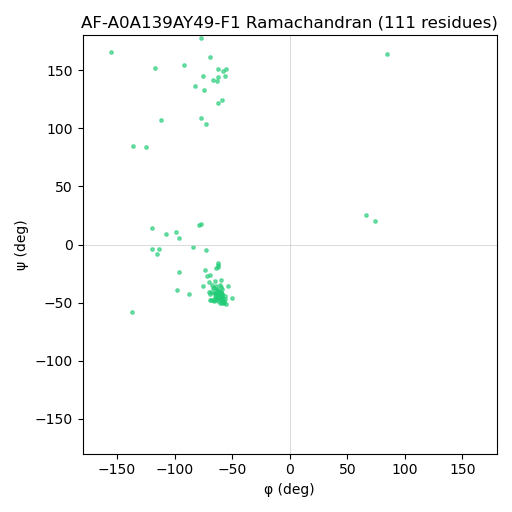 . LYS A 1 99 ? -3.311 -15.193 4.219 1.00 97.62 99 LYS A N 1
ATOM 785 C CA . LYS A 1 99 ? -2.047 -15.345 4.958 1.00 97.62 99 LYS A CA 1
ATOM 786 C C . LYS A 1 99 ? -1.270 -14.039 5.133 1.00 97.62 99 LYS A C 1
ATOM 788 O O . LYS A 1 99 ? -0.106 -14.069 5.528 1.00 97.62 99 LYS A O 1
ATOM 793 N N . VAL A 1 100 ? -1.870 -12.887 4.817 1.00 97.81 100 VAL A N 1
ATOM 794 C CA . VAL A 1 100 ? -1.175 -11.589 4.882 1.00 97.81 100 VAL A CA 1
ATOM 795 C C . VAL A 1 100 ? -0.714 -11.254 6.308 1.00 97.81 100 VAL A C 1
ATOM 797 O O . VAL A 1 100 ? 0.417 -10.813 6.486 1.00 97.81 100 VAL A O 1
ATOM 800 N N . ASP A 1 101 ? -1.533 -11.555 7.321 1.00 97.81 101 ASP A N 1
ATOM 801 C CA . ASP A 1 101 ? -1.193 -11.321 8.731 1.00 97.81 101 ASP A CA 1
ATOM 802 C C . ASP A 1 101 ? -0.066 -12.261 9.199 1.00 97.81 101 ASP A C 1
ATOM 804 O O . ASP A 1 101 ? 0.900 -11.803 9.806 1.00 97.81 101 ASP A O 1
ATOM 808 N N . GLU A 1 102 ? -0.116 -13.547 8.828 1.00 97.69 102 GLU A N 1
ATOM 809 C CA . GLU A 1 102 ? 0.959 -14.511 9.125 1.00 97.69 102 GLU A CA 1
ATOM 810 C C . GLU A 1 102 ? 2.290 -14.068 8.501 1.00 97.69 102 GLU A C 1
ATOM 812 O O . GLU A 1 102 ? 3.344 -14.145 9.126 1.00 97.69 102 GLU A O 1
ATOM 817 N N . ARG A 1 103 ? 2.257 -13.553 7.267 1.00 98.06 103 ARG A N 1
ATOM 818 C CA . ARG A 1 103 ? 3.471 -13.153 6.548 1.00 98.06 103 ARG A CA 1
ATOM 819 C C . ARG A 1 103 ? 4.072 -11.841 7.049 1.00 98.06 103 ARG A C 1
ATOM 821 O O . ARG A 1 103 ? 5.294 -11.695 6.976 1.00 98.06 103 ARG A O 1
ATOM 828 N N . TRP A 1 104 ? 3.254 -10.875 7.461 1.00 98.25 104 TRP A N 1
ATOM 829 C CA . TRP A 1 104 ? 3.706 -9.492 7.673 1.00 98.25 104 TRP A CA 1
ATOM 830 C C . TRP A 1 104 ? 3.542 -8.966 9.100 1.00 98.25 104 TRP A C 1
ATOM 832 O O . TRP A 1 104 ? 3.997 -7.853 9.365 1.00 98.25 104 TRP A O 1
ATOM 842 N N . ARG A 1 105 ? 2.937 -9.742 10.010 1.00 97.25 105 ARG A N 1
ATOM 843 C CA . ARG A 1 105 ? 2.722 -9.342 11.408 1.00 97.25 105 ARG A CA 1
ATOM 844 C C . ARG A 1 105 ? 3.021 -10.439 12.421 1.00 97.25 105 ARG A C 1
ATOM 846 O O . ARG A 1 105 ? 3.827 -10.224 13.316 1.00 97.25 105 ARG A O 1
ATOM 853 N N . ASP A 1 106 ? 2.343 -11.575 12.292 1.00 97.31 106 ASP A N 1
ATOM 854 C CA . ASP A 1 106 ? 2.205 -12.545 13.387 1.00 97.31 106 ASP A CA 1
ATOM 855 C C . ASP A 1 106 ? 3.227 -13.684 13.309 1.00 97.31 106 ASP A C 1
ATOM 857 O O . ASP A 1 106 ? 3.545 -14.301 14.322 1.00 97.31 106 ASP A O 1
ATOM 861 N N . GLY A 1 107 ? 3.743 -13.960 12.110 1.00 95.94 107 GLY A N 1
ATOM 862 C CA . GLY A 1 107 ? 4.501 -15.170 11.818 1.00 95.94 107 GLY A CA 1
ATOM 863 C C . GLY A 1 107 ? 3.594 -16.364 11.467 1.00 95.94 107 GLY A C 1
ATOM 864 O O . GLY A 1 107 ? 2.381 -16.336 11.709 1.00 95.94 107 GLY A O 1
ATOM 865 N N . PRO A 1 108 ? 4.153 -17.427 10.862 1.00 93.94 108 PRO A N 1
ATOM 866 C CA . PRO A 1 108 ? 3.438 -18.667 10.589 1.00 93.94 108 PRO A CA 1
ATOM 867 C C . PRO A 1 108 ? 2.957 -19.351 11.872 1.00 93.94 108 PRO A C 1
ATOM 869 O O . PRO A 1 108 ? 3.658 -19.388 12.884 1.00 93.94 108 PRO A O 1
ATOM 872 N N . LYS A 1 109 ? 1.780 -19.981 11.812 1.00 91.12 109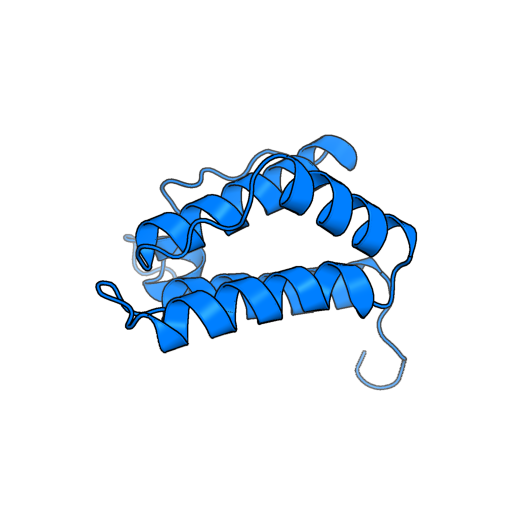 LYS A N 1
ATOM 873 C CA . LYS A 1 109 ? 1.169 -20.669 12.970 1.00 91.12 109 LYS A CA 1
ATOM 874 C C . LYS A 1 109 ? 1.980 -21.849 13.515 1.00 91.12 109 LYS A C 1
ATOM 876 O O . LYS A 1 109 ? 1.710 -22.299 14.623 1.00 91.12 109 LYS A O 1
ATOM 881 N N . ASP A 1 110 ? 2.924 -22.370 12.737 1.00 94.12 110 ASP A N 1
ATOM 882 C CA . ASP A 1 110 ? 3.801 -23.475 13.132 1.00 94.12 110 ASP A CA 1
ATOM 883 C C . ASP A 1 110 ? 5.037 -23.026 13.934 1.00 94.12 110 ASP A C 1
ATOM 885 O O . ASP A 1 110 ? 5.805 -23.877 14.380 1.00 94.12 110 ASP A O 1
ATOM 889 N N . GLY A 1 111 ? 5.222 -21.716 14.148 1.00 93.12 111 GLY A N 1
ATOM 890 C CA . GLY A 1 111 ? 6.336 -21.170 14.926 1.00 93.12 111 GLY A CA 1
ATOM 891 C C . GLY A 1 111 ? 7.687 -21.223 14.211 1.00 93.12 111 GLY A C 1
ATOM 892 O O . GLY A 1 111 ? 8.723 -21.176 14.865 1.00 93.12 111 GLY A O 1
ATOM 893 N N . SER A 1 112 ? 7.702 -21.348 12.882 1.00 94.88 112 SER A N 1
ATOM 894 C CA . SER A 1 112 ? 8.937 -21.387 12.085 1.00 94.88 112 SER A CA 1
ATOM 895 C C . SER A 1 112 ? 9.671 -20.042 11.952 1.00 94.88 112 SER A C 1
ATOM 897 O O . SER A 1 112 ? 10.761 -20.009 11.373 1.00 94.88 112 SER A O 1
ATOM 899 N N . CYS A 1 113 ? 9.095 -18.949 12.464 1.00 88.50 113 CYS A N 1
ATOM 900 C CA . CYS A 1 113 ? 9.683 -17.606 12.470 1.00 88.50 113 CYS A CA 1
ATOM 901 C C . CYS A 1 113 ? 10.184 -17.177 13.848 1.00 88.50 113 CYS A C 1
ATOM 903 O O . CYS A 1 113 ? 9.502 -17.482 14.850 1.00 88.50 113 CYS A O 1
#

Organism: Gonapodya prolifera (strain JEL478) (NCBI:txid1344416)